Protein AF-A0A8T6QJ20-F1 (afdb_monomer_lite)

Secondary structure (DSSP, 8-state):
---PPPHHHHHHHHHHHHSTTPPPHHHHHHHHHHHHHHHHHHHHHHHHHTSSS-HHHHHHHHHHHHHHHHHHHHHHT--SSS----TT-HHHHHHHHHHHHHHHHHHHHTGGG---------TTTS-GGG--

Radius of gyration: 22.76 Å; chains: 1; bounding box: 57×53×46 Å

pLDDT: mean 85.89, std 13.83, range [40.16, 97.94]

Organism: Escherichia coli (NCBI:txid562)

Foldseek 3Di:
DDDDADPLVVVLVVVQVVDPPQDDPVNLVVVLVVLLVVLVVVLVVLCVVCVPPDPVVVVVSVVVNVVSVVVSVQSVPDDSVRHSCDCPRSVNVSVVVSVVVVVCVVVVVVVVPDDDDDDDDCVVVDDPVVPD

Structure (mmCIF, N/CA/C/O backbone):
data_AF-A0A8T6QJ20-F1
#
_entry.id   AF-A0A8T6QJ20-F1
#
loop_
_atom_site.group_PDB
_atom_site.id
_atom_site.type_symbol
_atom_site.label_atom_id
_atom_site.label_alt_id
_atom_site.label_comp_id
_atom_site.label_asym_id
_atom_site.label_entity_id
_atom_site.label_seq_id
_atom_site.pdbx_PDB_ins_code
_atom_site.Cartn_x
_atom_site.Cartn_y
_atom_site.Cartn_z
_atom_site.occupancy
_atom_site.B_iso_or_equiv
_atom_site.auth_seq_id
_atom_site.auth_comp_id
_atom_site.auth_asym_id
_atom_site.auth_atom_id
_atom_site.pdbx_PDB_model_num
ATOM 1 N N . VAL A 1 1 ? 6.249 18.923 11.678 1.00 40.16 1 VAL A N 1
ATOM 2 C CA . VAL A 1 1 ? 4.884 19.487 11.596 1.00 40.16 1 VAL A CA 1
ATOM 3 C C . VAL A 1 1 ? 3.944 18.326 11.330 1.00 40.16 1 VAL A C 1
ATOM 5 O O . VAL A 1 1 ? 4.010 17.756 10.250 1.00 40.16 1 VAL A O 1
ATOM 8 N N . TYR A 1 2 ? 3.206 17.867 12.342 1.00 45.06 2 TYR A N 1
ATOM 9 C CA . TYR A 1 2 ? 2.202 16.820 12.144 1.00 45.06 2 TYR A CA 1
ATOM 10 C C . TYR A 1 2 ? 0.998 17.458 11.451 1.00 45.06 2 TYR A C 1
ATOM 12 O O . TYR A 1 2 ? 0.356 18.336 12.020 1.00 45.06 2 TYR A O 1
ATOM 20 N N . ALA A 1 3 ? 0.753 17.047 10.209 1.00 60.47 3 ALA A N 1
ATOM 21 C CA . ALA A 1 3 ? -0.461 17.334 9.457 1.00 60.47 3 ALA A CA 1
ATOM 22 C C . ALA A 1 3 ? -1.705 17.120 10.330 1.00 60.47 3 ALA A C 1
ATOM 24 O O . ALA A 1 3 ? -1.836 16.055 10.945 1.00 60.47 3 ALA A O 1
ATOM 25 N N . SER A 1 4 ? -2.619 18.092 10.385 1.00 71.94 4 SER A N 1
ATOM 26 C CA . SER A 1 4 ? -3.908 17.874 11.039 1.00 71.94 4 SER A CA 1
ATOM 27 C C . SER A 1 4 ? -4.748 16.931 10.177 1.00 71.94 4 SER A C 1
ATOM 29 O O . SER A 1 4 ? -4.906 17.122 8.973 1.00 71.94 4 SER A O 1
ATOM 31 N N . LEU A 1 5 ? -5.255 15.864 10.792 1.00 77.50 5 LEU A N 1
ATOM 32 C CA . LEU A 1 5 ? -6.157 14.939 10.116 1.00 77.50 5 LEU A CA 1
ATOM 33 C C . LEU A 1 5 ? -7.493 15.620 9.838 1.00 77.50 5 LEU A C 1
ATOM 35 O O . LEU A 1 5 ? -8.043 16.320 10.700 1.00 77.50 5 LEU A O 1
ATOM 39 N N . THR A 1 6 ? -8.056 15.331 8.669 1.00 85.25 6 THR A N 1
ATOM 40 C CA . THR A 1 6 ? -9.453 15.676 8.388 1.00 85.25 6 THR A CA 1
ATOM 41 C C . THR A 1 6 ? -10.384 14.974 9.386 1.00 85.25 6 THR A C 1
ATOM 43 O O . THR A 1 6 ? -10.012 13.983 10.023 1.00 85.25 6 THR A O 1
ATOM 46 N N . GLU A 1 7 ? -11.599 15.494 9.575 1.00 87.50 7 GLU A N 1
ATOM 47 C CA . GLU A 1 7 ? -12.570 14.854 10.476 1.00 87.50 7 GLU A CA 1
ATOM 48 C C . GLU A 1 7 ? -12.942 13.444 9.993 1.00 87.50 7 GLU A C 1
ATOM 50 O O . GLU A 1 7 ? -12.987 12.513 10.795 1.00 87.50 7 GLU A O 1
ATOM 55 N N . GLU A 1 8 ? -13.095 13.259 8.676 1.00 88.44 8 GLU A N 1
ATOM 56 C CA . GLU A 1 8 ? -13.302 11.941 8.064 1.00 88.44 8 GLU A CA 1
ATOM 57 C C . GLU A 1 8 ? -12.169 10.979 8.449 1.00 88.44 8 GLU A C 1
ATOM 59 O O . GLU A 1 8 ? -12.417 9.895 8.974 1.00 88.44 8 GLU A O 1
ATOM 64 N N . GLU A 1 9 ? -10.908 11.379 8.264 1.00 87.38 9 GLU A N 1
ATOM 65 C CA . GLU A 1 9 ? -9.765 10.539 8.627 1.00 87.38 9 GLU A CA 1
ATOM 66 C C . GLU A 1 9 ? -9.738 10.219 10.121 1.00 87.38 9 GLU A C 1
ATOM 68 O O . GLU A 1 9 ? -9.452 9.081 10.482 1.00 87.38 9 GLU A O 1
ATOM 73 N N . ARG A 1 10 ? -10.083 11.169 11.000 1.00 90.00 10 ARG A N 1
ATOM 74 C CA . ARG A 1 10 ? -10.182 10.904 12.444 1.00 90.00 10 ARG A CA 1
ATOM 75 C C . ARG A 1 10 ? -11.232 9.843 12.762 1.00 90.00 10 ARG A C 1
ATOM 77 O O . ARG A 1 10 ? -10.973 8.971 13.592 1.00 90.00 10 ARG A O 1
ATOM 84 N N . GLN A 1 11 ? -12.389 9.878 12.106 1.00 91.88 11 GLN A N 1
ATOM 85 C CA . GLN A 1 11 ? -13.421 8.851 12.265 1.00 91.88 11 GLN A CA 1
ATOM 86 C C . GLN A 1 11 ? -12.954 7.488 11.741 1.00 91.88 11 GLN A C 1
ATOM 88 O O . GLN A 1 11 ? -13.162 6.469 12.399 1.00 91.88 11 GLN A O 1
ATOM 93 N N . LEU A 1 12 ? -12.256 7.466 10.605 1.00 92.75 12 LEU A N 1
ATOM 94 C CA . LEU A 1 12 ? -11.693 6.240 10.038 1.00 92.75 12 LEU A CA 1
ATOM 95 C C . LEU A 1 12 ? -10.583 5.649 10.922 1.00 92.75 12 LEU A C 1
ATOM 97 O O . LEU A 1 12 ? -10.502 4.429 11.055 1.00 92.75 12 LEU A O 1
ATOM 101 N N . GLU A 1 13 ? -9.765 6.476 11.578 1.00 92.62 13 GLU A N 1
ATOM 102 C CA . GLU A 1 13 ? -8.789 5.995 12.564 1.00 92.62 13 GLU A CA 1
ATOM 103 C C . GLU A 1 13 ? -9.474 5.415 13.809 1.00 92.62 13 GLU A C 1
ATOM 105 O O . GLU A 1 13 ? -9.060 4.362 14.293 1.00 92.62 13 GLU A O 1
ATOM 110 N N . LYS A 1 14 ? -10.561 6.032 14.296 1.00 93.06 14 LYS A N 1
ATOM 111 C CA . LYS A 1 14 ? -11.370 5.445 15.380 1.00 93.06 14 LYS A CA 1
ATOM 112 C C . LYS A 1 14 ? -11.929 4.080 14.977 1.00 93.06 14 LYS A C 1
ATOM 114 O O . LYS A 1 14 ? -11.843 3.146 15.765 1.00 93.06 14 LYS A O 1
ATOM 119 N N . LEU A 1 15 ? -12.443 3.942 13.751 1.00 92.25 15 LEU A N 1
ATOM 120 C CA . LEU A 1 15 ? -12.904 2.655 13.225 1.00 92.25 15 LEU A CA 1
ATOM 121 C C . LEU A 1 15 ? -11.767 1.627 13.183 1.00 92.25 15 LEU A C 1
ATOM 123 O O . LEU A 1 15 ? -11.963 0.498 13.627 1.00 92.25 15 LEU A O 1
ATOM 127 N N . ALA A 1 16 ? -10.582 2.009 12.703 1.00 93.81 16 ALA A N 1
ATOM 128 C CA . ALA A 1 16 ? -9.425 1.118 12.637 1.00 93.81 16 ALA A CA 1
ATOM 129 C C . ALA A 1 16 ? -9.076 0.512 14.008 1.00 93.81 16 ALA A C 1
ATOM 131 O O . ALA A 1 16 ? -8.805 -0.683 14.086 1.00 93.81 16 ALA A O 1
ATOM 132 N N . LEU A 1 17 ? -9.158 1.301 15.088 1.00 93.69 17 LEU A N 1
ATOM 133 C CA . LEU A 1 17 ? -8.907 0.833 16.460 1.00 93.69 17 LEU A CA 1
ATOM 134 C C . LEU A 1 17 ? -9.908 -0.230 16.938 1.00 93.69 17 LEU A C 1
ATOM 136 O O . LEU A 1 17 ? -9.581 -1.025 17.814 1.00 93.69 17 LEU A O 1
ATOM 140 N N . THR A 1 18 ? -11.115 -0.271 16.366 1.00 92.50 18 THR A N 1
ATOM 141 C CA . THR A 1 18 ? -12.125 -1.289 16.707 1.00 92.50 18 THR A CA 1
ATOM 142 C C . THR A 1 18 ? -11.914 -2.624 15.990 1.00 92.50 18 THR A C 1
ATOM 144 O O . THR A 1 18 ? -12.567 -3.609 16.334 1.00 92.50 18 THR A O 1
ATOM 147 N N . ILE A 1 19 ? -11.033 -2.675 14.983 1.00 91.69 19 ILE A N 1
ATOM 148 C CA . ILE A 1 19 ? -10.798 -3.861 14.156 1.00 91.69 19 ILE A CA 1
ATOM 149 C C . ILE A 1 19 ? -9.495 -4.530 14.616 1.00 91.69 19 ILE A C 1
ATOM 151 O O . ILE A 1 19 ? -8.414 -3.976 14.396 1.00 91.69 19 ILE A O 1
ATOM 155 N N . PRO A 1 20 ? -9.557 -5.730 15.224 1.00 92.19 20 PRO A N 1
ATOM 156 C CA . PRO A 1 20 ? -8.363 -6.425 15.689 1.00 92.19 20 PRO A CA 1
ATOM 157 C C . PRO A 1 20 ? -7.357 -6.652 14.557 1.00 92.19 20 PRO A C 1
ATOM 159 O O . PRO A 1 20 ? -7.707 -7.164 13.494 1.00 92.19 20 PRO A O 1
ATOM 162 N N . GLY A 1 21 ? -6.102 -6.269 14.793 1.00 92.00 21 GLY A N 1
ATOM 163 C CA . GLY A 1 21 ? -5.003 -6.465 13.845 1.00 92.00 21 GLY A CA 1
ATOM 164 C C . GLY A 1 21 ? -5.023 -5.556 12.611 1.00 92.00 21 GLY A C 1
ATOM 165 O O . GLY A 1 21 ? -4.197 -5.754 11.722 1.00 92.00 21 GLY A O 1
ATOM 166 N N . PHE A 1 22 ? -5.926 -4.570 12.528 1.00 94.06 22 PHE A N 1
ATOM 167 C CA . PHE A 1 22 ? -5.925 -3.627 11.409 1.00 94.06 22 PHE A CA 1
ATOM 168 C C . PHE A 1 22 ? -4.659 -2.767 11.421 1.00 94.06 22 PHE A C 1
ATOM 170 O O . PHE A 1 22 ? -4.188 -2.343 12.479 1.00 94.06 22 PHE A O 1
ATOM 177 N N . GLU A 1 23 ? -4.088 -2.501 10.247 1.00 94.19 23 GLU A N 1
ATOM 178 C CA . GLU A 1 23 ? -2.770 -1.879 10.191 1.00 94.19 23 GLU A CA 1
ATOM 179 C C . GLU A 1 23 ? -2.800 -0.423 10.688 1.00 94.19 23 GLU A C 1
ATOM 181 O O . GLU A 1 23 ? -3.776 0.308 10.490 1.00 94.19 23 GLU A O 1
ATOM 186 N N . THR A 1 24 ? -1.709 0.044 11.298 1.00 92.75 24 THR A N 1
ATOM 187 C CA . THR A 1 24 ? -1.574 1.435 11.767 1.00 92.75 24 THR A CA 1
ATOM 188 C C . THR A 1 24 ? -0.993 2.351 10.687 1.00 92.75 24 THR A C 1
ATOM 190 O O . THR A 1 24 ? -0.369 1.903 9.718 1.00 92.75 24 THR A O 1
ATOM 193 N N . ARG A 1 25 ? -1.143 3.673 10.855 1.00 90.19 25 ARG A N 1
ATOM 194 C CA . ARG A 1 25 ? -0.505 4.660 9.961 1.00 90.19 25 ARG A CA 1
ATOM 195 C C . ARG A 1 25 ? 1.013 4.501 9.917 1.00 90.19 25 ARG A C 1
ATOM 197 O O . ARG A 1 25 ? 1.598 4.575 8.841 1.00 90.19 25 ARG A O 1
ATOM 204 N N . GLU A 1 26 ? 1.636 4.246 11.063 1.00 92.25 26 GLU A N 1
ATOM 205 C CA . GLU A 1 26 ? 3.083 4.037 11.175 1.00 92.25 26 GLU A CA 1
ATOM 206 C C . GLU A 1 26 ? 3.540 2.756 10.475 1.00 92.25 26 GLU A C 1
ATOM 208 O O . GLU A 1 26 ? 4.580 2.742 9.817 1.00 92.25 26 GLU A O 1
ATOM 213 N N . GLN A 1 27 ? 2.761 1.674 10.564 1.00 94.88 27 GLN A N 1
ATOM 214 C CA . GLN A 1 27 ? 3.044 0.453 9.808 1.00 94.88 27 GLN A CA 1
ATOM 215 C C . GLN A 1 27 ? 2.970 0.716 8.300 1.00 94.88 27 GLN A C 1
ATOM 217 O O . GLN A 1 27 ? 3.863 0.307 7.559 1.00 94.88 27 GLN A O 1
ATOM 222 N N . MET A 1 28 ? 1.962 1.466 7.841 1.00 94.94 28 MET A N 1
ATOM 223 C CA . MET A 1 28 ? 1.849 1.854 6.430 1.00 94.94 28 MET A CA 1
ATOM 224 C C . MET A 1 28 ? 2.948 2.818 5.975 1.00 94.94 28 MET A C 1
ATOM 226 O O . MET A 1 28 ? 3.363 2.758 4.819 1.00 94.94 28 MET A O 1
ATOM 230 N N . GLU A 1 29 ? 3.446 3.681 6.860 1.00 93.75 29 GLU A N 1
ATOM 231 C CA . GLU A 1 29 ? 4.615 4.532 6.617 1.00 93.75 29 GLU A CA 1
ATOM 232 C C . GLU A 1 29 ? 5.870 3.679 6.388 1.00 93.75 29 GLU A C 1
ATOM 234 O O . GLU A 1 29 ? 6.546 3.818 5.365 1.00 93.75 29 GLU A O 1
ATOM 239 N N . LYS A 1 30 ? 6.146 2.735 7.298 1.00 96.19 30 LYS A N 1
ATOM 240 C CA . LYS A 1 30 ? 7.273 1.796 7.180 1.00 96.19 30 LYS A CA 1
ATOM 241 C C . LYS A 1 30 ? 7.186 0.988 5.885 1.00 96.19 30 LYS A C 1
ATOM 243 O O . LYS A 1 30 ? 8.172 0.904 5.150 1.00 96.19 30 LYS A O 1
ATOM 248 N N . GLU A 1 31 ? 6.002 0.475 5.563 1.00 96.81 31 GLU A N 1
ATOM 249 C CA . GLU A 1 31 ? 5.742 -0.247 4.316 1.00 96.81 31 GLU A CA 1
ATOM 250 C C . GLU A 1 31 ? 5.939 0.654 3.083 1.00 96.81 31 GLU A C 1
ATOM 252 O O . GLU A 1 31 ? 6.523 0.229 2.084 1.00 96.81 31 GLU A O 1
ATOM 257 N N . ARG A 1 32 ? 5.532 1.932 3.133 1.00 95.94 32 ARG A N 1
ATOM 258 C CA . ARG A 1 32 ? 5.754 2.877 2.024 1.00 95.94 32 ARG A CA 1
ATOM 259 C C . ARG A 1 32 ? 7.245 3.085 1.775 1.00 95.94 32 ARG A C 1
ATOM 261 O O . ARG A 1 32 ? 7.691 2.997 0.627 1.00 95.94 32 ARG A O 1
ATOM 268 N N . LEU A 1 33 ? 8.024 3.308 2.833 1.00 96.75 33 LEU A N 1
ATOM 269 C CA . LEU A 1 33 ? 9.479 3.458 2.747 1.00 96.75 33 LEU A CA 1
ATOM 270 C C . LEU A 1 33 ? 10.149 2.181 2.226 1.00 96.75 33 LEU A C 1
ATOM 272 O O . LEU A 1 33 ? 11.050 2.258 1.383 1.00 96.75 33 LEU A O 1
ATOM 276 N N . TYR A 1 34 ? 9.690 1.011 2.676 1.00 97.75 34 TYR A N 1
ATOM 277 C CA . TYR A 1 34 ? 10.140 -0.279 2.161 1.00 97.75 34 TYR A CA 1
ATOM 278 C C . TYR A 1 34 ? 9.874 -0.404 0.653 1.00 97.75 34 TYR A C 1
ATOM 280 O O . TYR A 1 34 ? 10.812 -0.642 -0.110 1.00 97.75 34 TYR A O 1
ATOM 288 N N . ARG A 1 35 ? 8.646 -0.136 0.186 1.00 97.12 35 ARG A N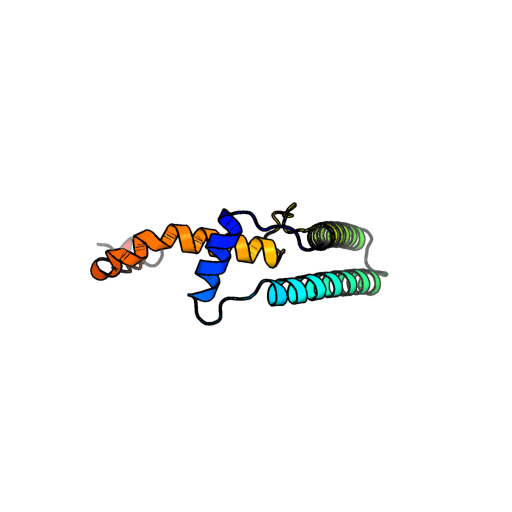 1
ATOM 289 C CA . ARG A 1 35 ? 8.286 -0.182 -1.245 1.00 97.12 35 ARG A CA 1
ATOM 290 C C . ARG A 1 35 ? 9.114 0.780 -2.090 1.00 97.12 35 ARG A C 1
ATOM 292 O O . ARG A 1 35 ? 9.563 0.409 -3.173 1.00 97.12 35 ARG A O 1
ATOM 299 N N . ILE A 1 36 ? 9.376 1.994 -1.603 1.00 97.56 36 ILE A N 1
ATOM 300 C CA . ILE A 1 36 ? 10.248 2.959 -2.293 1.00 97.56 36 ILE A CA 1
ATOM 301 C C . ILE A 1 36 ? 11.659 2.381 -2.467 1.00 97.56 36 ILE A C 1
ATOM 303 O O . ILE A 1 36 ? 12.222 2.447 -3.567 1.00 97.56 36 ILE A O 1
ATOM 307 N N . LYS A 1 37 ? 12.234 1.790 -1.411 1.00 97.94 37 LYS A N 1
ATOM 308 C CA . LYS A 1 37 ? 13.552 1.136 -1.469 1.00 97.94 37 LYS A CA 1
ATOM 309 C C . LYS A 1 37 ? 13.541 -0.064 -2.420 1.00 97.94 37 LYS A C 1
ATOM 311 O O . LYS A 1 37 ? 14.444 -0.176 -3.251 1.00 97.94 37 LYS A O 1
ATOM 316 N N . ALA A 1 38 ? 12.507 -0.901 -2.358 1.00 97.94 38 ALA A N 1
ATOM 317 C CA . ALA A 1 38 ? 12.339 -2.067 -3.221 1.00 97.94 38 ALA A CA 1
ATOM 318 C C . ALA A 1 38 ? 12.255 -1.672 -4.703 1.00 97.94 38 ALA A C 1
ATOM 320 O O . ALA A 1 38 ? 12.991 -2.220 -5.522 1.00 97.94 38 ALA A O 1
ATOM 321 N N . ILE A 1 39 ? 11.468 -0.646 -5.048 1.00 97.50 39 ILE A N 1
ATOM 322 C CA . ILE A 1 39 ? 11.386 -0.121 -6.419 1.00 97.50 39 ILE A CA 1
ATOM 323 C C . ILE A 1 39 ? 12.755 0.380 -6.893 1.00 97.50 39 ILE A C 1
ATOM 325 O O . ILE A 1 39 ? 13.187 0.053 -7.999 1.00 97.50 39 ILE A O 1
ATOM 329 N N . ARG A 1 40 ? 13.475 1.150 -6.061 1.00 96.94 40 ARG A N 1
ATOM 330 C CA . ARG A 1 40 ? 14.831 1.624 -6.398 1.00 96.94 40 ARG A CA 1
ATOM 331 C C . ARG A 1 40 ? 15.795 0.461 -6.653 1.00 96.94 40 ARG A C 1
ATOM 333 O O . ARG A 1 40 ? 16.650 0.575 -7.531 1.00 96.94 40 ARG A O 1
ATOM 340 N N . LYS A 1 41 ? 15.698 -0.627 -5.882 1.00 97.88 41 LYS A N 1
ATOM 341 C CA . LYS A 1 41 ? 16.515 -1.835 -6.068 1.00 97.88 41 LYS A CA 1
ATOM 342 C C . LYS A 1 41 ? 16.140 -2.553 -7.368 1.00 97.88 41 LYS A C 1
ATOM 344 O O . LYS A 1 41 ? 17.014 -2.768 -8.199 1.00 97.88 41 LYS A O 1
ATOM 349 N N . ALA A 1 42 ? 14.854 -2.820 -7.588 1.00 97.00 42 ALA A N 1
ATOM 350 C CA . ALA A 1 42 ? 14.353 -3.528 -8.766 1.00 97.00 42 ALA A CA 1
ATOM 351 C C . ALA A 1 42 ? 14.683 -2.802 -10.079 1.00 97.00 42 ALA A C 1
ATOM 353 O O . ALA A 1 42 ? 15.065 -3.426 -11.063 1.00 97.00 42 ALA A O 1
ATOM 354 N N . VAL A 1 43 ? 14.597 -1.469 -10.098 1.00 96.44 43 VAL A N 1
ATOM 355 C CA . VAL A 1 43 ? 14.955 -0.673 -11.281 1.00 96.44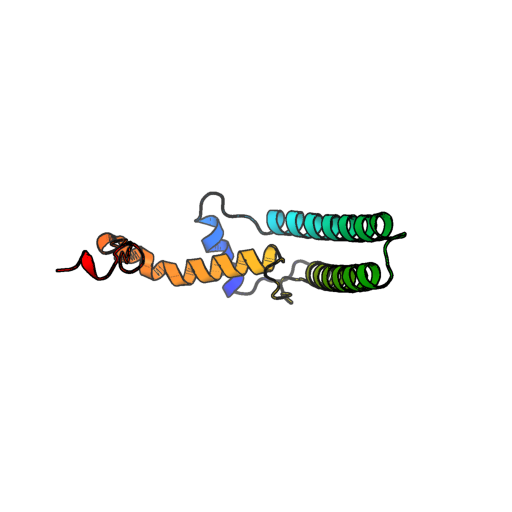 43 VAL A CA 1
ATOM 356 C C . VAL A 1 43 ? 16.452 -0.731 -11.591 1.00 96.44 43 VAL A C 1
ATOM 358 O O . VAL A 1 43 ? 16.817 -0.762 -12.767 1.00 96.44 43 VAL A O 1
ATOM 361 N N . ARG A 1 44 ? 17.311 -0.745 -10.563 1.00 95.50 44 ARG A N 1
ATOM 362 C CA . ARG A 1 44 ? 18.762 -0.910 -10.738 1.00 95.50 44 ARG A CA 1
ATOM 363 C C . ARG A 1 44 ? 19.094 -2.297 -11.272 1.00 95.50 44 ARG A C 1
ATOM 365 O O . ARG A 1 44 ? 19.761 -2.386 -12.293 1.00 95.50 44 ARG A O 1
ATOM 372 N N . GLN A 1 45 ? 18.539 -3.333 -10.651 1.00 96.06 45 GLN A N 1
ATOM 373 C CA . GLN A 1 45 ? 18.721 -4.716 -11.083 1.00 96.06 45 GLN A CA 1
ATOM 374 C C . GLN A 1 45 ? 18.280 -4.902 -12.541 1.00 96.06 45 GLN A C 1
ATOM 376 O O . GLN A 1 45 ? 19.069 -5.303 -13.385 1.00 96.06 45 GLN A O 1
ATOM 381 N N . ASN A 1 46 ? 17.077 -4.431 -12.884 1.00 95.25 46 ASN A N 1
ATOM 382 C CA . ASN A 1 46 ? 16.570 -4.499 -14.250 1.00 95.25 46 ASN A CA 1
ATOM 383 C C . ASN A 1 46 ? 17.454 -3.767 -15.278 1.00 95.25 46 ASN A C 1
ATOM 385 O O . ASN A 1 46 ? 17.446 -4.122 -16.454 1.00 95.25 46 ASN A O 1
ATOM 389 N N . ARG A 1 47 ? 18.169 -2.708 -14.885 1.00 91.31 47 ARG A N 1
ATOM 390 C CA . ARG A 1 47 ? 19.100 -2.027 -15.791 1.00 91.31 47 ARG A CA 1
ATOM 391 C C . ARG A 1 47 ? 20.343 -2.877 -16.050 1.00 91.31 47 ARG A C 1
ATOM 393 O O . ARG A 1 47 ? 20.767 -2.915 -17.198 1.00 91.31 47 ARG A O 1
ATOM 400 N N . ASN A 1 48 ? 20.883 -3.507 -15.011 1.00 92.00 48 ASN A N 1
ATOM 401 C CA . ASN A 1 48 ? 22.090 -4.325 -15.092 1.00 92.00 48 ASN A CA 1
ATOM 402 C C . ASN A 1 48 ? 21.825 -5.612 -15.884 1.00 92.00 48 ASN A C 1
ATOM 404 O O . ASN A 1 48 ? 22.542 -5.891 -16.833 1.00 92.00 48 ASN A O 1
ATOM 408 N N . ASP A 1 49 ? 20.735 -6.317 -15.570 1.00 92.56 49 ASP A N 1
ATOM 409 C CA . ASP A 1 49 ? 20.414 -7.616 -16.183 1.00 92.56 49 ASP A CA 1
ATOM 410 C C . ASP A 1 49 ? 20.102 -7.520 -17.681 1.00 92.56 49 ASP A C 1
ATOM 412 O O . ASP A 1 49 ? 20.215 -8.497 -18.402 1.00 92.56 49 ASP A O 1
ATOM 416 N N . ASN A 1 50 ? 19.682 -6.343 -18.155 1.00 88.88 50 ASN A N 1
ATOM 417 C CA . ASN A 1 50 ? 19.230 -6.141 -19.536 1.00 88.88 50 ASN A CA 1
ATOM 418 C C . ASN A 1 50 ? 20.167 -5.212 -20.318 1.00 88.88 50 ASN A C 1
ATOM 420 O O . ASN A 1 50 ? 19.718 -4.471 -21.201 1.00 88.88 50 ASN A O 1
ATOM 424 N N . GLN A 1 51 ? 21.444 -5.155 -19.935 1.00 86.44 51 GLN A N 1
ATOM 425 C CA . GLN A 1 51 ? 22.432 -4.301 -20.590 1.00 86.44 51 GLN A CA 1
ATOM 426 C C . GLN A 1 51 ? 22.777 -4.809 -21.997 1.00 86.44 51 GLN A C 1
ATOM 428 O O . GLN A 1 51 ? 22.793 -4.004 -22.936 1.00 86.44 51 GLN A O 1
ATOM 433 N N . ASP A 1 52 ? 22.947 -6.126 -22.127 1.00 92.00 52 ASP A N 1
ATOM 434 C CA . ASP A 1 52 ? 23.399 -6.806 -23.350 1.00 92.00 52 ASP A CA 1
ATOM 435 C C . ASP A 1 52 ? 22.241 -7.364 -24.196 1.00 92.00 52 ASP A C 1
ATOM 437 O O . ASP A 1 52 ? 22.441 -7.975 -25.241 1.00 92.00 52 ASP A O 1
ATOM 441 N N . GLU A 1 53 ? 21.009 -7.101 -23.764 1.00 92.81 53 GLU A N 1
ATOM 442 C CA . GLU A 1 53 ? 19.788 -7.487 -24.464 1.00 92.81 53 GLU A CA 1
ATOM 443 C C . GLU A 1 53 ? 19.592 -6.743 -25.792 1.00 92.81 53 GLU A C 1
ATOM 445 O O . GLU A 1 53 ? 20.082 -5.625 -26.008 1.00 92.81 53 GLU A O 1
ATOM 450 N N . SER A 1 54 ? 18.765 -7.329 -26.662 1.00 93.38 54 SER A N 1
ATOM 451 C CA . SER A 1 54 ? 18.379 -6.721 -27.941 1.00 93.38 54 SER A CA 1
ATOM 452 C C . SER A 1 54 ? 17.728 -5.337 -27.769 1.00 93.38 54 SER A C 1
ATOM 454 O O . SER A 1 54 ? 17.174 -4.973 -26.722 1.00 93.38 54 SER A O 1
ATOM 456 N N . LYS A 1 55 ? 17.769 -4.518 -28.825 1.00 91.88 55 LYS A N 1
ATOM 457 C CA . LYS A 1 55 ? 17.264 -3.135 -28.802 1.00 91.88 55 LYS A CA 1
ATOM 458 C C . LYS A 1 55 ? 15.770 -3.072 -28.460 1.00 91.88 55 LYS A C 1
ATOM 460 O O . LYS A 1 55 ? 15.334 -2.168 -27.739 1.00 91.88 55 LYS A O 1
ATOM 465 N N . GLU A 1 56 ? 14.996 -4.022 -28.962 1.00 93.00 56 GLU A N 1
ATOM 466 C CA . GLU A 1 56 ? 13.555 -4.171 -28.770 1.00 93.00 56 GLU A CA 1
ATOM 467 C C . GLU A 1 56 ? 13.242 -4.464 -27.297 1.00 93.00 56 GLU A C 1
ATOM 469 O O . GLU A 1 56 ? 12.456 -3.745 -26.668 1.00 93.00 56 GLU A O 1
ATOM 474 N N . VAL A 1 57 ? 13.948 -5.435 -26.712 1.00 90.94 57 VAL A N 1
ATOM 475 C CA . VAL A 1 57 ? 13.831 -5.818 -25.297 1.00 90.94 57 VAL A CA 1
ATOM 476 C C . VAL A 1 57 ? 14.239 -4.650 -24.390 1.00 90.94 57 VAL A C 1
ATOM 478 O O . VAL A 1 57 ? 13.499 -4.248 -23.482 1.00 90.94 57 VAL A O 1
ATOM 481 N N . ARG A 1 58 ? 15.343 -3.964 -24.707 1.00 91.69 58 ARG A N 1
ATOM 482 C CA . ARG A 1 58 ? 15.798 -2.771 -23.972 1.00 91.69 58 ARG A CA 1
ATOM 483 C C . ARG A 1 58 ? 14.767 -1.641 -23.955 1.00 91.69 58 ARG A C 1
ATOM 485 O O . ARG A 1 58 ? 14.628 -0.964 -22.926 1.00 91.69 58 ARG A O 1
ATOM 492 N N . LYS A 1 59 ? 14.023 -1.418 -25.049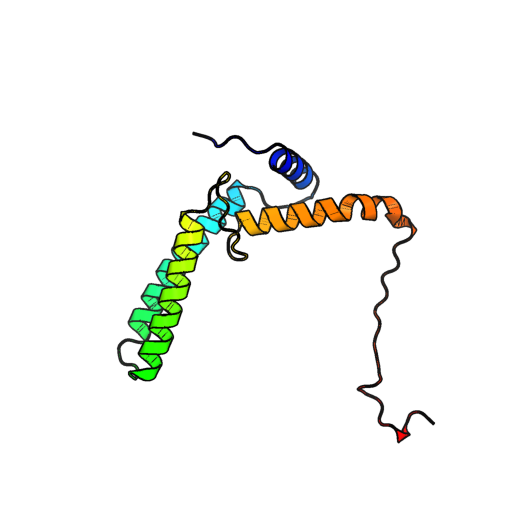 1.00 94.06 59 LYS A N 1
ATOM 493 C CA . LYS A 1 59 ? 12.927 -0.425 -25.095 1.00 94.06 59 LYS A CA 1
ATOM 494 C C . LYS A 1 59 ? 11.798 -0.798 -24.130 1.00 94.06 59 LYS A C 1
ATOM 496 O O . LYS A 1 59 ? 11.331 0.074 -23.388 1.00 94.06 59 LYS A O 1
ATOM 501 N N . ALA A 1 60 ? 11.396 -2.069 -24.090 1.00 94.69 60 ALA A N 1
ATOM 502 C CA . ALA A 1 60 ? 10.366 -2.552 -23.172 1.00 94.69 60 ALA A CA 1
ATOM 503 C C . ALA A 1 60 ? 10.782 -2.359 -21.702 1.00 94.69 60 ALA A C 1
ATOM 505 O O . ALA A 1 60 ? 10.037 -1.754 -20.918 1.00 94.69 60 ALA A O 1
ATOM 506 N N . HIS A 1 61 ? 12.011 -2.742 -21.341 1.00 95.19 61 HIS A N 1
ATOM 507 C CA . HIS A 1 61 ? 12.536 -2.525 -19.990 1.00 95.19 61 HIS A CA 1
ATOM 508 C C . HIS A 1 61 ? 12.671 -1.041 -19.637 1.00 95.19 61 HIS A C 1
ATOM 510 O O . HIS A 1 61 ? 12.331 -0.636 -18.524 1.00 95.19 61 HIS A O 1
ATOM 516 N N . LYS A 1 62 ? 13.071 -0.178 -20.583 1.00 94.62 62 LYS A N 1
ATOM 517 C CA . LYS A 1 62 ? 13.081 1.281 -20.371 1.00 94.62 62 LYS A CA 1
ATOM 518 C C . LYS A 1 62 ? 11.679 1.811 -20.045 1.00 94.62 62 LYS A C 1
ATOM 520 O O . LYS A 1 62 ? 11.538 2.597 -19.105 1.00 94.62 62 LYS A O 1
ATOM 525 N N . LYS A 1 63 ? 10.643 1.357 -20.761 1.00 96.12 63 LYS A N 1
ATOM 526 C CA . LYS A 1 63 ? 9.239 1.719 -20.491 1.00 96.12 63 LYS A CA 1
ATOM 527 C C . LYS A 1 63 ? 8.797 1.241 -19.105 1.00 96.12 63 LYS A C 1
ATOM 529 O O . LYS A 1 63 ? 8.182 2.006 -18.361 1.00 96.12 63 LYS A O 1
ATOM 534 N N . TRP A 1 64 ? 9.149 0.012 -18.726 1.00 96.75 64 TRP A N 1
ATOM 535 C CA . TRP A 1 64 ? 8.870 -0.523 -17.392 1.00 96.75 64 TRP A CA 1
ATOM 536 C C . TRP A 1 64 ? 9.551 0.296 -16.284 1.00 96.75 64 TRP A C 1
ATOM 538 O O . TRP A 1 64 ? 8.861 0.755 -15.372 1.00 96.75 64 TRP A O 1
ATOM 548 N N . ARG A 1 65 ? 10.853 0.594 -16.408 1.00 96.69 65 ARG A N 1
ATOM 549 C CA . ARG A 1 65 ? 11.585 1.445 -15.450 1.00 96.69 65 ARG A CA 1
ATOM 550 C C . ARG A 1 65 ? 10.945 2.827 -15.319 1.00 96.69 65 ARG A C 1
ATOM 552 O O . ARG A 1 65 ? 10.797 3.330 -14.209 1.00 96.69 65 ARG A O 1
ATOM 559 N N . GLY A 1 66 ? 10.495 3.419 -16.428 1.00 97.19 66 GLY A N 1
ATOM 560 C CA . GLY A 1 66 ? 9.756 4.685 -16.420 1.00 97.19 66 GLY A CA 1
ATOM 561 C C . GLY A 1 66 ? 8.460 4.625 -15.601 1.00 97.19 66 GLY A C 1
ATOM 562 O O . GLY A 1 66 ? 8.190 5.529 -14.804 1.00 97.19 66 GLY A O 1
ATOM 563 N N . ARG A 1 67 ? 7.680 3.541 -15.734 1.00 96.75 67 ARG A N 1
ATOM 564 C CA . ARG A 1 67 ? 6.480 3.305 -14.906 1.00 96.75 67 ARG A CA 1
ATOM 565 C C . ARG A 1 67 ? 6.834 3.151 -13.429 1.00 96.75 67 ARG A C 1
ATOM 567 O O . ARG A 1 67 ? 6.198 3.783 -12.589 1.00 96.75 67 ARG A O 1
ATOM 574 N N . MET A 1 68 ? 7.879 2.387 -13.119 1.00 97.31 68 MET A N 1
ATOM 575 C CA . MET A 1 68 ? 8.349 2.191 -11.745 1.00 97.31 68 MET A CA 1
ATOM 576 C C . MET A 1 68 ? 8.822 3.496 -11.097 1.00 97.31 68 MET A C 1
ATOM 578 O O . MET A 1 68 ? 8.448 3.792 -9.965 1.00 97.31 68 MET A O 1
ATOM 582 N N . PHE A 1 69 ? 9.558 4.344 -11.821 1.00 96.75 69 PHE A N 1
ATOM 583 C CA . PHE A 1 69 ? 9.946 5.665 -11.320 1.00 96.75 69 PHE A CA 1
ATOM 584 C C . PHE A 1 69 ? 8.753 6.596 -11.105 1.00 96.75 69 PHE A C 1
ATOM 586 O O . PHE A 1 69 ? 8.742 7.370 -10.148 1.00 96.75 69 PHE A O 1
ATOM 593 N N . ARG A 1 70 ? 7.731 6.534 -11.968 1.00 96.88 70 ARG A N 1
ATOM 594 C CA . ARG A 1 70 ? 6.483 7.280 -11.758 1.00 96.88 70 ARG A CA 1
ATOM 595 C C . ARG A 1 70 ? 5.775 6.816 -10.484 1.00 96.88 70 ARG A C 1
ATOM 597 O O . ARG A 1 70 ? 5.355 7.663 -9.703 1.00 96.88 70 ARG A O 1
ATOM 604 N N . LEU A 1 71 ? 5.694 5.504 -10.252 1.00 96.81 71 LEU A N 1
ATOM 605 C CA . LEU A 1 71 ? 5.127 4.955 -9.021 1.0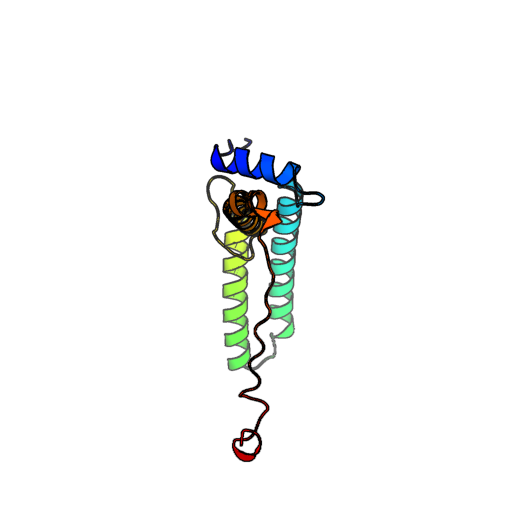0 96.81 71 LEU A CA 1
ATOM 606 C C . LEU A 1 71 ? 5.933 5.392 -7.792 1.00 96.81 71 LEU A C 1
ATOM 608 O O . LEU A 1 71 ? 5.353 5.916 -6.850 1.00 96.81 71 LEU A O 1
ATOM 612 N N . LYS A 1 72 ? 7.262 5.261 -7.826 1.00 97.50 72 LYS A N 1
ATOM 613 C CA . LYS A 1 72 ? 8.148 5.732 -6.754 1.00 97.50 72 LYS A CA 1
ATOM 614 C C . LYS A 1 72 ? 7.879 7.196 -6.397 1.00 97.50 72 LYS A C 1
ATOM 616 O O . LYS A 1 72 ? 7.704 7.491 -5.224 1.00 97.50 72 LYS A O 1
ATOM 621 N N . ARG A 1 73 ? 7.791 8.089 -7.391 1.00 96.75 73 ARG A N 1
ATOM 622 C CA . ARG A 1 73 ? 7.489 9.513 -7.160 1.00 96.75 73 ARG A CA 1
ATOM 623 C C . ARG A 1 73 ? 6.128 9.723 -6.500 1.00 96.75 73 ARG A C 1
ATOM 625 O O . ARG A 1 73 ? 6.030 10.534 -5.590 1.00 96.75 73 ARG A O 1
ATOM 632 N N . LYS A 1 74 ? 5.100 8.972 -6.915 1.00 96.44 74 LYS A N 1
ATOM 633 C CA . LYS A 1 74 ? 3.788 9.003 -6.248 1.00 96.44 74 LYS A CA 1
ATOM 634 C C . LYS A 1 74 ? 3.890 8.597 -4.778 1.00 96.44 74 LYS A C 1
ATOM 636 O O . LYS A 1 74 ? 3.279 9.244 -3.945 1.00 96.44 74 LYS A O 1
ATOM 641 N N . LEU A 1 75 ? 4.656 7.548 -4.464 1.00 96.19 75 LEU A N 1
ATOM 642 C CA . LEU A 1 75 ? 4.853 7.102 -3.082 1.00 96.19 75 LEU A CA 1
ATOM 643 C C . LEU A 1 75 ? 5.659 8.111 -2.254 1.00 96.19 75 LEU A C 1
ATOM 645 O O . LEU A 1 75 ? 5.351 8.324 -1.090 1.00 96.19 75 LEU A O 1
ATOM 649 N N . GLU A 1 76 ? 6.683 8.732 -2.839 1.00 95.38 76 GLU A N 1
ATOM 650 C CA . GLU A 1 76 ? 7.508 9.742 -2.162 1.00 95.38 76 GLU A CA 1
ATOM 651 C C . GLU A 1 76 ? 6.730 11.027 -1.869 1.00 95.38 76 GLU A C 1
ATOM 653 O O . GLU A 1 76 ? 6.900 11.595 -0.799 1.00 95.38 76 GLU A O 1
ATOM 658 N N . GLY A 1 77 ? 5.868 11.457 -2.794 1.00 93.56 77 GLY A N 1
ATOM 659 C CA . GLY A 1 77 ? 5.048 12.660 -2.640 1.00 93.56 77 GLY A CA 1
ATOM 660 C C . GLY A 1 77 ? 3.691 12.433 -1.974 1.00 93.56 77 GLY A C 1
ATOM 661 O O . GLY A 1 77 ? 2.898 13.365 -1.913 1.00 93.56 77 GLY A O 1
ATOM 662 N N . CYS A 1 78 ? 3.379 11.213 -1.530 1.00 92.56 78 CYS A N 1
ATOM 663 C CA . CYS A 1 78 ? 2.109 10.940 -0.868 1.00 92.56 78 CYS A CA 1
ATOM 664 C C . CYS A 1 78 ? 2.158 11.461 0.569 1.00 92.56 78 CYS A C 1
ATOM 666 O O . CYS A 1 78 ? 2.908 10.932 1.389 1.00 92.56 78 CYS A O 1
ATOM 668 N N . MET A 1 79 ? 1.320 12.452 0.858 1.00 86.56 79 MET A N 1
ATOM 669 C CA . MET A 1 79 ? 1.171 13.074 2.173 1.00 86.56 79 MET A CA 1
ATOM 670 C C . MET A 1 79 ? -0.281 12.935 2.654 1.00 86.56 79 MET A C 1
ATOM 672 O O . MET A 1 79 ? -1.162 12.695 1.823 1.00 86.56 79 MET A O 1
ATOM 676 N N . PRO A 1 80 ? -0.562 13.073 3.962 1.00 80.31 80 PRO A N 1
ATOM 677 C CA . PRO A 1 80 ? -1.932 13.062 4.481 1.00 80.31 80 PRO A CA 1
ATOM 678 C C . PRO A 1 80 ? -2.857 14.056 3.764 1.00 80.31 80 PRO A C 1
ATOM 680 O O . PRO A 1 80 ? -3.951 13.687 3.353 1.00 80.31 80 PRO A O 1
ATOM 683 N N . GLU A 1 81 ? -2.375 15.274 3.518 1.00 81.12 81 GLU A N 1
ATOM 684 C CA . GLU A 1 81 ? -3.118 16.346 2.846 1.00 81.12 81 GLU A CA 1
ATOM 685 C C . GLU A 1 81 ? -3.203 16.140 1.327 1.00 81.12 81 GLU A C 1
ATOM 687 O O . GLU A 1 81 ? -4.122 16.622 0.674 1.00 81.12 81 GLU A O 1
ATOM 692 N N . HIS A 1 82 ? -2.235 15.415 0.757 1.00 86.19 82 HIS A N 1
ATOM 693 C CA . HIS A 1 82 ? -2.083 15.216 -0.683 1.00 86.19 82 HIS A CA 1
ATOM 694 C C . HIS A 1 82 ? -1.874 13.735 -0.994 1.00 86.19 82 HIS A C 1
ATOM 696 O O . HIS A 1 82 ? -0.756 13.238 -1.182 1.00 86.19 82 HIS A O 1
ATOM 702 N N . GLN A 1 83 ? -2.985 13.008 -1.049 1.00 89.56 83 GLN A N 1
ATOM 703 C CA . GLN A 1 83 ? -2.977 11.577 -1.315 1.00 89.56 83 GLN A CA 1
ATOM 704 C C . GLN A 1 83 ? -2.711 11.298 -2.795 1.00 89.56 83 GLN A C 1
ATOM 706 O O . GLN A 1 83 ? -3.369 11.830 -3.684 1.00 89.56 83 GLN A O 1
ATOM 711 N N . CYS A 1 84 ? -1.777 10.392 -3.087 1.00 93.56 84 CYS A N 1
ATOM 712 C CA . CYS A 1 84 ? -1.388 10.102 -4.472 1.00 93.56 84 CYS A CA 1
ATOM 713 C C . CYS A 1 84 ? -2.404 9.249 -5.267 1.00 93.56 84 CYS A C 1
ATOM 715 O O . CYS A 1 84 ? -2.185 8.989 -6.457 1.00 93.56 84 CYS A O 1
ATOM 717 N N . GLY A 1 85 ? -3.450 8.734 -4.603 1.00 90.25 85 GLY A N 1
ATOM 718 C CA . GLY A 1 85 ? -4.515 7.902 -5.186 1.00 90.25 85 GLY A CA 1
ATOM 719 C C . GLY A 1 85 ? -4.059 6.550 -5.754 1.00 90.25 85 GLY A C 1
ATOM 720 O O . GLY A 1 85 ? -4.829 5.849 -6.401 1.00 90.25 85 GLY A O 1
ATOM 721 N N . SER A 1 86 ? -2.795 6.170 -5.564 1.00 92.62 86 SER A N 1
ATOM 722 C CA . SER A 1 86 ? -2.254 4.921 -6.102 1.00 92.62 86 SER A CA 1
ATOM 723 C C . SER A 1 86 ? -2.706 3.725 -5.267 1.00 92.62 86 SER A C 1
ATOM 725 O O . SER A 1 86 ? -2.446 3.696 -4.066 1.00 92.62 86 SER A O 1
ATOM 727 N N . ALA A 1 87 ? -3.251 2.687 -5.907 1.00 89.94 87 ALA A N 1
ATOM 728 C CA . ALA A 1 87 ? -3.540 1.404 -5.254 1.00 89.94 87 ALA A CA 1
ATOM 729 C C . ALA A 1 87 ? -2.277 0.722 -4.687 1.00 89.94 87 ALA A C 1
ATOM 731 O O . ALA A 1 87 ? -2.342 -0.047 -3.735 1.00 89.94 87 ALA A O 1
ATOM 732 N N . ALA A 1 88 ? -1.099 1.043 -5.231 1.00 93.25 88 ALA A N 1
ATOM 733 C CA . ALA A 1 88 ? 0.176 0.556 -4.712 1.00 93.25 88 ALA A CA 1
ATOM 734 C C . ALA A 1 88 ? 0.702 1.370 -3.511 1.00 93.25 88 ALA A C 1
ATOM 736 O O . ALA A 1 88 ? 1.715 0.987 -2.921 1.00 93.25 88 ALA A O 1
ATOM 737 N N . CYS A 1 89 ? 0.057 2.486 -3.146 1.00 95.75 89 CYS A N 1
ATOM 738 C CA . CYS A 1 89 ? 0.403 3.246 -1.948 1.00 95.75 89 CYS A CA 1
ATOM 739 C C . CYS A 1 89 ? -0.252 2.615 -0.713 1.00 95.75 89 CYS A C 1
ATOM 741 O O . CYS A 1 89 ? -1.480 2.578 -0.656 1.00 95.75 89 CYS A O 1
ATOM 743 N N . PRO A 1 90 ? 0.525 2.175 0.295 1.00 95.62 90 PRO A N 1
ATOM 744 C CA . PRO A 1 90 ? -0.030 1.550 1.497 1.00 95.62 90 PRO A CA 1
ATOM 745 C C . PRO A 1 90 ? -1.003 2.464 2.244 1.00 95.62 90 PRO A C 1
ATOM 747 O O . PRO A 1 90 ? -2.064 2.023 2.663 1.00 95.62 90 PRO A O 1
ATOM 750 N N . GLN A 1 91 ? -0.688 3.758 2.347 1.00 93.00 91 GLN A N 1
ATOM 751 C CA . GLN A 1 91 ? -1.539 4.732 3.035 1.00 93.00 91 GLN A CA 1
ATOM 752 C C . GLN A 1 91 ? -2.856 4.976 2.292 1.00 93.00 91 GLN A C 1
ATOM 754 O O . GLN A 1 91 ? -3.921 4.870 2.897 1.00 93.00 91 GLN A O 1
ATOM 759 N N . CYS A 1 92 ? -2.807 5.236 0.979 1.00 93.50 92 CYS A N 1
ATOM 760 C CA . CYS A 1 92 ? -4.025 5.427 0.184 1.00 93.50 92 CYS A CA 1
ATOM 761 C C . CYS A 1 92 ? -4.885 4.159 0.164 1.00 93.50 92 CYS A C 1
ATOM 763 O O . CYS A 1 92 ? -6.104 4.240 0.288 1.00 93.50 92 CYS A O 1
ATOM 765 N N . PHE A 1 93 ? -4.259 2.987 0.031 1.00 94.44 93 PHE A N 1
ATOM 766 C CA . PHE A 1 93 ? -4.977 1.718 0.009 1.00 94.44 93 PHE A CA 1
ATOM 767 C C . PHE A 1 93 ? -5.595 1.379 1.369 1.00 94.44 93 PHE A C 1
ATOM 769 O O . PHE A 1 93 ? -6.743 0.944 1.432 1.00 94.44 93 PHE A O 1
ATOM 776 N N . ARG A 1 94 ? -4.887 1.648 2.473 1.00 93.81 94 ARG A N 1
ATOM 777 C CA . ARG A 1 94 ? -5.442 1.530 3.826 1.00 93.81 94 ARG A CA 1
ATOM 778 C C . ARG A 1 94 ? -6.680 2.404 3.997 1.00 93.81 94 ARG A C 1
ATOM 780 O O . ARG A 1 94 ? -7.701 1.911 4.466 1.00 93.81 94 ARG A O 1
ATOM 787 N N . LEU A 1 95 ? -6.604 3.674 3.598 1.00 92.56 95 LEU A N 1
ATOM 788 C CA . LEU A 1 95 ? -7.739 4.587 3.706 1.00 92.56 95 LEU A CA 1
ATOM 789 C C . LEU A 1 95 ? -8.917 4.131 2.843 1.00 92.56 95 LEU A C 1
ATOM 791 O O . LEU A 1 95 ? -10.057 4.152 3.293 1.00 92.56 95 LEU A O 1
ATOM 795 N N . HIS A 1 96 ? -8.639 3.662 1.627 1.00 92.62 96 HIS A N 1
ATOM 796 C CA . HIS A 1 96 ? -9.654 3.077 0.759 1.00 92.62 96 HIS A CA 1
ATOM 797 C C . HIS A 1 96 ? -10.367 1.890 1.427 1.00 92.62 96 HIS A C 1
ATOM 799 O O . HIS A 1 96 ? -11.596 1.848 1.430 1.00 92.62 96 HIS A O 1
ATOM 805 N N . ARG A 1 97 ? -9.621 0.965 2.050 1.00 93.44 97 ARG A N 1
ATOM 806 C CA . ARG A 1 97 ? -10.212 -0.152 2.806 1.00 93.44 97 ARG A CA 1
ATOM 807 C C . ARG A 1 97 ? -11.066 0.334 3.974 1.00 93.44 97 ARG A C 1
ATOM 809 O O . ARG A 1 97 ? -12.165 -0.176 4.148 1.00 93.44 97 ARG A O 1
ATOM 816 N N . LEU A 1 98 ? -10.598 1.320 4.743 1.00 94.38 98 LEU A N 1
ATOM 817 C CA . LEU A 1 98 ? -11.376 1.882 5.851 1.00 94.38 98 LEU A CA 1
ATOM 818 C C . LEU A 1 98 ? -12.682 2.512 5.364 1.00 94.38 98 LEU A C 1
ATOM 820 O O . LEU A 1 98 ? -13.727 2.207 5.920 1.00 94.38 98 LEU A O 1
ATOM 824 N N . ARG A 1 99 ? -12.649 3.304 4.286 1.00 93.25 99 ARG A N 1
ATOM 825 C CA . ARG A 1 99 ? -13.858 3.874 3.668 1.00 93.25 99 ARG A CA 1
ATOM 826 C C . ARG A 1 99 ? -14.855 2.789 3.266 1.00 93.25 99 ARG A C 1
ATOM 828 O O . ARG A 1 99 ? -16.025 2.874 3.621 1.00 93.25 99 ARG A O 1
ATOM 835 N N . LYS A 1 100 ? -14.376 1.726 2.613 1.00 91.25 100 LYS A N 1
ATOM 836 C CA . LYS A 1 100 ? -15.212 0.575 2.243 1.00 91.25 100 LYS A CA 1
ATOM 837 C C . LYS A 1 100 ? -15.801 -0.129 3.460 1.00 91.25 100 LYS A C 1
ATOM 839 O O . LYS A 1 100 ? -16.972 -0.477 3.452 1.00 91.25 100 LYS A O 1
ATOM 844 N N . LEU A 1 101 ? -15.023 -0.311 4.521 1.00 90.50 101 LEU A N 1
ATOM 845 C CA . LEU A 1 101 ? -15.521 -0.908 5.759 1.00 90.50 101 LEU A CA 1
ATOM 846 C C . LEU A 1 101 ? -16.587 -0.034 6.425 1.00 90.50 101 LEU A C 1
ATOM 848 O O . LEU A 1 101 ? -17.580 -0.576 6.902 1.00 90.50 101 LEU A O 1
ATOM 852 N N . THR A 1 102 ? -16.427 1.290 6.405 1.00 90.56 102 THR A N 1
ATOM 853 C CA . THR A 1 102 ? -17.434 2.235 6.905 1.00 90.56 102 THR A CA 1
ATOM 854 C C . THR A 1 102 ? -18.744 2.128 6.130 1.00 90.56 102 THR A C 1
ATOM 856 O O . THR A 1 102 ? -19.801 2.057 6.749 1.00 90.56 102 THR A O 1
ATOM 859 N N . GLU A 1 103 ? -18.690 2.035 4.796 1.00 88.88 103 GLU A N 1
ATOM 860 C CA . GLU A 1 103 ? -19.877 1.809 3.950 1.00 88.88 103 GLU A CA 1
ATOM 861 C C . GLU A 1 103 ? -20.616 0.505 4.319 1.00 88.88 103 GLU A C 1
ATOM 863 O O . GLU A 1 103 ? -21.837 0.425 4.202 1.00 88.88 103 GLU A O 1
ATOM 868 N N . LEU A 1 104 ? -19.894 -0.507 4.813 1.00 85.56 104 LEU A N 1
ATOM 869 C CA . LEU A 1 104 ? -20.455 -1.793 5.241 1.00 85.56 104 LEU A CA 1
ATOM 870 C C . LEU A 1 104 ? -20.931 -1.810 6.707 1.00 85.56 10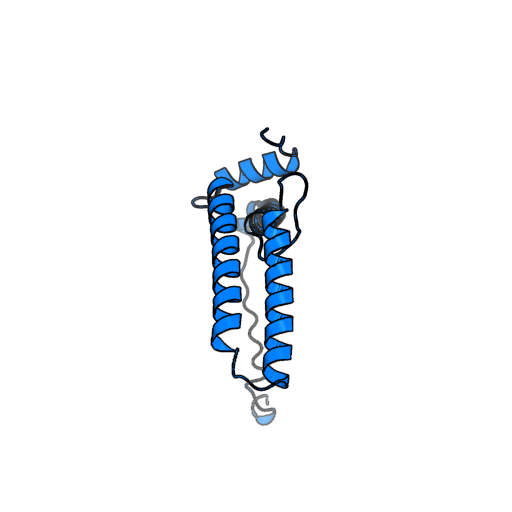4 LEU A C 1
ATOM 872 O O . LEU A 1 104 ? -21.564 -2.781 7.129 1.00 85.56 104 LEU A O 1
ATOM 876 N N . LEU A 1 105 ? -20.653 -0.780 7.514 1.00 82.69 105 LEU A N 1
ATOM 877 C CA . LEU A 1 105 ? -21.069 -0.755 8.924 1.00 82.69 105 LEU A CA 1
ATOM 878 C C . LEU A 1 105 ? -22.594 -0.844 9.113 1.00 82.69 105 LEU A C 1
ATOM 880 O O . LEU A 1 105 ? -23.015 -1.667 9.930 1.00 82.69 105 LEU A O 1
ATOM 884 N N . PRO A 1 106 ? -23.436 -0.091 8.372 1.00 81.06 106 PRO A N 1
ATOM 885 C CA . PRO A 1 106 ? -24.892 -0.181 8.517 1.00 81.06 106 PRO A CA 1
ATOM 886 C C . PRO A 1 106 ? -25.417 -1.577 8.167 1.00 81.06 106 PRO A C 1
ATOM 888 O O . PRO A 1 106 ? -26.300 -2.112 8.831 1.00 81.06 106 PRO A O 1
ATOM 891 N N . LEU A 1 107 ? -24.804 -2.202 7.161 1.00 76.44 107 LEU A N 1
ATOM 892 C CA . LEU A 1 107 ? -25.105 -3.560 6.721 1.00 76.44 107 LEU A CA 1
ATOM 893 C C . LEU A 1 107 ? -24.778 -4.601 7.799 1.00 76.44 107 LEU A C 1
ATOM 895 O O . LEU A 1 107 ? -25.482 -5.592 7.950 1.00 76.44 107 LEU A O 1
ATOM 899 N N . ARG A 1 108 ? -23.751 -4.368 8.618 1.00 68.94 108 ARG A N 1
ATOM 900 C CA . ARG A 1 108 ? -23.400 -5.262 9.727 1.00 68.94 108 ARG A CA 1
ATOM 901 C C . ARG A 1 108 ? -24.455 -5.275 10.842 1.00 68.94 108 ARG A C 1
ATOM 903 O O . ARG A 1 108 ? -24.555 -6.275 11.551 1.00 68.94 108 ARG A O 1
ATOM 910 N N . ALA A 1 109 ? -25.221 -4.199 11.020 1.00 67.38 109 ALA A N 1
ATOM 911 C CA . ALA A 1 109 ? -26.252 -4.122 12.056 1.00 67.38 109 ALA A CA 1
ATOM 912 C C . ALA A 1 109 ? -27.447 -5.051 11.765 1.00 67.38 109 ALA A C 1
ATOM 914 O O . ALA A 1 109 ? -28.057 -5.572 12.694 1.00 67.38 109 ALA A O 1
ATOM 915 N N . SER A 1 110 ? -27.722 -5.357 10.492 1.00 64.06 110 SER A N 1
ATOM 916 C CA . SER A 1 110 ? -28.782 -6.284 10.064 1.00 64.06 110 SER A CA 1
ATOM 917 C C . SER A 1 110 ? -28.320 -7.747 9.948 1.00 64.06 110 SER A C 1
ATOM 919 O O . SER A 1 110 ? -28.948 -8.558 9.266 1.00 64.06 110 SER A O 1
ATOM 921 N N . LYS A 1 111 ? -27.236 -8.115 10.653 1.00 57.31 111 LYS A N 1
ATOM 922 C CA . LYS A 1 111 ? -26.567 -9.433 10.630 1.00 57.31 111 LYS A CA 1
ATOM 923 C C . LYS A 1 111 ? -27.482 -10.658 10.768 1.00 57.31 111 LYS A C 1
ATOM 925 O O . LYS A 1 111 ? -27.107 -11.718 10.282 1.00 57.31 111 LYS A O 1
ATOM 930 N N . GLY A 1 112 ? -28.664 -10.528 11.373 1.00 58.28 112 GLY A N 1
ATOM 931 C CA . GLY A 1 112 ? -29.652 -11.611 11.458 1.00 58.28 112 GLY A CA 1
ATOM 932 C C . GLY A 1 112 ? -30.228 -12.070 10.108 1.00 58.28 112 GLY A C 1
ATOM 933 O O . GLY A 1 112 ? -30.805 -13.149 10.043 1.00 58.28 112 GLY A O 1
ATOM 934 N N . ALA A 1 113 ? -30.058 -11.291 9.032 1.00 58.59 113 ALA A N 1
ATOM 935 C CA . ALA A 1 113 ? -30.640 -11.570 7.715 1.00 58.59 113 ALA A CA 1
ATOM 936 C C . ALA A 1 113 ? -29.617 -11.944 6.622 1.00 58.59 113 ALA A C 1
ATOM 938 O O . ALA A 1 113 ? -30.014 -12.243 5.495 1.00 58.59 113 ALA A O 1
ATOM 939 N N . TYR A 1 114 ? -28.309 -11.936 6.913 1.00 60.41 114 TYR A N 1
ATOM 940 C CA . TYR A 1 114 ? -27.295 -12.213 5.889 1.00 60.41 114 TYR A CA 1
ATOM 941 C C . TYR A 1 114 ? -27.218 -13.704 5.569 1.00 60.41 114 TYR A C 1
ATOM 943 O O . TYR A 1 114 ? -26.695 -14.496 6.351 1.00 60.41 114 TYR A O 1
ATOM 951 N N . ARG A 1 115 ? -27.697 -14.075 4.379 1.00 60.34 115 ARG A N 1
ATOM 952 C CA . ARG A 1 115 ? -27.459 -15.381 3.760 1.00 60.34 115 ARG A CA 1
ATOM 953 C C . ARG A 1 115 ? -26.415 -15.205 2.664 1.00 60.34 115 ARG A C 1
ATOM 955 O O . ARG A 1 115 ? -26.619 -14.426 1.738 1.00 60.34 115 ARG A O 1
ATOM 962 N N . VAL A 1 116 ? -25.288 -15.901 2.782 1.00 67.62 116 VAL A N 1
ATOM 963 C CA . VAL A 1 116 ? -24.317 -15.998 1.687 1.00 67.62 116 VAL A CA 1
ATOM 964 C C . VAL A 1 116 ? -24.845 -17.045 0.715 1.00 67.62 116 VAL A C 1
ATOM 966 O O . VAL A 1 116 ? -25.099 -18.176 1.120 1.00 67.62 116 VAL A O 1
ATOM 969 N N . VAL A 1 117 ? -25.033 -16.667 -0.546 1.00 63.75 117 VAL A N 1
ATOM 970 C CA . VAL A 1 117 ? -25.425 -17.592 -1.613 1.00 63.75 117 VAL A CA 1
ATOM 971 C C . VAL A 1 117 ? -24.311 -17.606 -2.645 1.00 63.75 117 VAL A C 1
ATOM 973 O O . VAL A 1 117 ? -23.920 -16.560 -3.161 1.00 63.75 117 VAL A O 1
ATOM 976 N N . THR A 1 118 ? -23.797 -18.793 -2.941 1.00 71.81 118 THR A N 1
ATOM 977 C CA . THR A 1 118 ? -22.910 -19.018 -4.080 1.00 71.81 118 THR A CA 1
ATOM 978 C C . THR A 1 118 ? -23.770 -19.523 -5.226 1.00 71.81 118 THR A C 1
ATOM 980 O O . THR A 1 118 ? -24.322 -20.617 -5.150 1.00 71.81 118 THR A O 1
ATOM 983 N N . LEU A 1 119 ? -23.911 -18.713 -6.272 1.00 66.62 119 LEU A N 1
ATOM 984 C CA . LEU A 1 119 ? -24.549 -19.139 -7.513 1.00 66.62 119 LEU A CA 1
ATOM 985 C C . LEU A 1 119 ? -23.496 -19.843 -8.369 1.00 66.62 119 LEU A C 1
ATOM 987 O O . LEU A 1 119 ? -22.532 -19.216 -8.807 1.00 66.62 119 LEU A O 1
ATOM 991 N N . VAL A 1 120 ? -23.672 -21.148 -8.563 1.00 74.50 120 VAL A N 1
ATOM 992 C CA . VAL A 1 120 ? -22.869 -21.960 -9.480 1.00 74.50 120 VAL A CA 1
ATOM 993 C C . VAL A 1 120 ? -23.735 -22.237 -10.701 1.00 74.50 120 VAL A C 1
ATOM 995 O O . VAL A 1 120 ? -24.762 -22.900 -10.583 1.00 74.50 120 VAL A O 1
ATOM 998 N N . TYR A 1 121 ? -23.342 -21.700 -11.853 1.00 68.06 121 TYR A N 1
ATOM 999 C CA . TYR A 1 121 ? -23.990 -21.988 -13.130 1.00 68.06 121 TYR A CA 1
ATOM 1000 C C . TYR A 1 121 ? -23.296 -23.204 -13.749 1.00 68.06 121 TYR A C 1
ATOM 1002 O O . TYR A 1 121 ? -22.103 -23.147 -14.051 1.00 68.06 121 TYR A O 1
ATOM 1010 N N . TYR A 1 122 ? -24.032 -24.308 -13.889 1.00 68.31 122 TYR A N 1
ATOM 1011 C CA . TYR A 1 122 ? -23.542 -25.556 -14.491 1.00 68.31 122 TYR A CA 1
ATOM 1012 C C . TYR A 1 122 ? -23.653 -25.566 -16.020 1.00 68.31 122 TYR A C 1
ATOM 1014 O O . TYR A 1 122 ? -23.209 -26.516 -16.656 1.00 68.31 122 TYR A O 1
ATOM 1022 N N . ASP A 1 123 ? -24.174 -24.493 -16.614 1.00 63.62 123 ASP A N 1
ATOM 1023 C CA . ASP A 1 123 ? -24.426 -24.361 -18.053 1.00 63.62 123 ASP A CA 1
ATOM 1024 C C . ASP A 1 123 ? -23.147 -24.483 -18.906 1.00 63.62 123 ASP A C 1
ATOM 1026 O O . ASP A 1 123 ? -23.218 -24.732 -20.101 1.00 63.62 123 ASP A O 1
ATOM 1030 N N . ALA A 1 124 ? -21.961 -24.337 -18.301 1.00 58.81 124 ALA A N 1
ATOM 1031 C CA . ALA A 1 124 ? -20.674 -24.572 -18.963 1.00 58.81 124 ALA A CA 1
ATOM 1032 C C . ALA A 1 124 ? -20.129 -26.011 -18.804 1.00 58.81 124 ALA A C 1
ATOM 1034 O O . ALA A 1 124 ? -19.085 -26.324 -19.375 1.00 58.81 124 ALA A O 1
ATOM 1035 N N . ME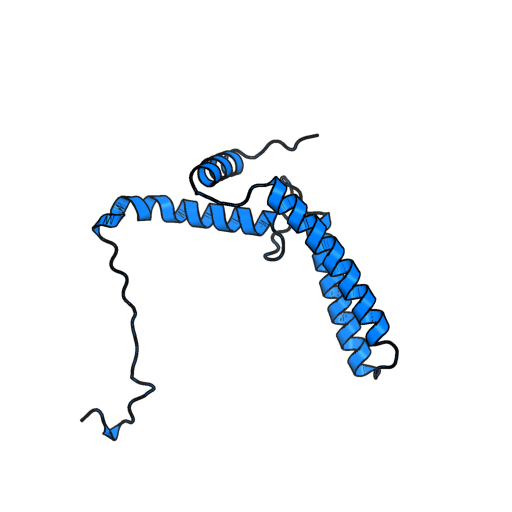T A 1 125 ? -20.780 -26.866 -18.006 1.00 59.56 125 MET A N 1
ATOM 1036 C CA . MET A 1 125 ? -20.386 -28.264 -17.771 1.00 59.56 125 MET A CA 1
ATOM 1037 C C . MET A 1 125 ? -21.339 -29.286 -18.395 1.00 59.56 125 MET A C 1
ATOM 1039 O O . MET A 1 125 ? -20.902 -30.404 -18.650 1.00 59.56 125 MET A O 1
ATOM 1043 N N . LEU A 1 126 ? -22.593 -28.917 -18.650 1.00 60.09 126 LEU A N 1
ATOM 1044 C CA . LEU A 1 126 ? -23.567 -29.782 -19.313 1.00 60.09 126 LEU A CA 1
ATOM 1045 C C . LEU A 1 126 ? -23.516 -29.540 -20.823 1.00 60.09 126 LEU A C 1
ATOM 1047 O O . LEU A 1 126 ? -23.525 -28.395 -21.277 1.00 60.09 126 LEU A O 1
ATOM 1051 N N . LYS A 1 127 ? -23.446 -30.615 -21.605 1.00 67.44 127 LYS A N 1
ATOM 1052 C CA . LYS A 1 127 ? -23.712 -30.544 -23.047 1.00 67.44 127 LYS A CA 1
ATOM 1053 C C . LYS A 1 127 ? -25.233 -30.576 -23.263 1.00 67.44 127 LYS A C 1
ATOM 1055 O O . LYS A 1 127 ? -25.960 -31.091 -22.416 1.00 67.44 127 LYS A O 1
ATOM 1060 N N . GLU A 1 128 ? -25.723 -29.989 -24.359 1.00 60.66 128 GLU A N 1
ATOM 1061 C CA . GLU A 1 128 ? -27.168 -29.826 -24.643 1.00 60.66 128 GLU A CA 1
ATOM 1062 C C . GLU A 1 128 ? -27.974 -31.142 -24.582 1.00 60.66 128 GLU A C 1
ATOM 1064 O O . GLU A 1 128 ? -29.175 -31.120 -24.330 1.00 60.66 128 GLU A O 1
ATOM 1069 N N . ASP A 1 129 ? -27.318 -32.288 -24.758 1.00 64.06 129 ASP A N 1
ATOM 1070 C CA . ASP A 1 129 ? -27.880 -33.638 -24.701 1.00 64.06 129 ASP A CA 1
ATOM 1071 C C . ASP A 1 129 ? -28.154 -34.171 -23.279 1.00 64.06 129 ASP A C 1
ATOM 1073 O O . ASP A 1 129 ? -28.853 -35.172 -23.137 1.00 64.06 129 ASP A O 1
ATOM 1077 N N . GLU A 1 130 ? -27.673 -33.506 -22.224 1.00 57.91 130 GLU A N 1
ATOM 1078 C CA . GLU A 1 130 ? -27.845 -33.940 -20.823 1.00 57.91 130 GLU A CA 1
ATOM 1079 C C . GLU A 1 130 ? -28.954 -33.180 -20.064 1.00 57.91 130 GLU A C 1
ATOM 1081 O O . GLU A 1 130 ? -29.167 -33.419 -18.876 1.00 57.91 130 GLU A O 1
ATOM 1086 N N . ILE A 1 131 ? -29.667 -32.263 -20.732 1.00 56.53 131 ILE A N 1
ATOM 1087 C CA . ILE A 1 131 ? -30.713 -31.401 -20.136 1.00 56.53 131 ILE A CA 1
ATOM 1088 C C . ILE A 1 131 ? -32.129 -31.788 -20.632 1.00 56.53 131 ILE A C 1
ATOM 1090 O O . ILE A 1 131 ? -33.046 -30.970 -20.605 1.00 56.53 131 ILE A O 1
ATOM 1094 N N . SER A 1 132 ? -32.326 -33.023 -21.113 1.00 49.28 132 SER A N 1
ATOM 1095 C CA . SER A 1 132 ? -33.643 -33.544 -21.546 1.00 49.28 132 SER A CA 1
ATOM 1096 C C . SER A 1 132 ? -34.298 -34.443 -20.503 1.00 49.28 132 SER A C 1
ATOM 1098 O O . SER A 1 132 ? -33.611 -35.364 -20.010 1.00 49.28 132 SER A O 1
#

Sequence (132 aa):
VYASLTEEERQLEKLALTIPGFETREQMEKERLYRIKAIRKAVRQNRNDNQDESKEVRKAHKKWRGRMFRLKRKLEGCMPEHQCGSAACPQCFRLHRLRKLTELLPLRASKGAYRVVTLVYYDAMLKEDEIS